Protein AF-A0AAD7IU94-F1 (afdb_monomer_lite)

Organism: NCBI:txid230809

Secondary structure (DSSP, 8-state):
--SS-S--EEEEES-----TT-EEEEESSHHHHHHHHHHHHHHH--S----SSTTTTHHHHHHHHHHHTT-TTTT--S--

InterPro domains:
  IPR006133 DNA-directed DNA polymerase, family B, exonuclease domain [PF03104] (2-80)
  IPR012337 Ribonuclease H-like superfamily [SSF53098] (8-79)
  IPR036397 Ribonuclease H superfamily [G3DSA:3.30.420.10] (1-80)
  IPR050240 DNA polymerase type-B [PTHR10322] (2-80)

Foldseek 3Di:
DDPDDPAAEDQDAADDDDDPRYHYHYDPDVLVSLVVVLVVLVVVVDPDDDDDCCVPPVVVPSVVVCVVVVSVCNVPNDPD

Structure (mmCIF, N/CA/C/O backbone):
data_AF-A0AAD7IU94-F1
#
_entry.id   AF-A0AAD7IU94-F1
#
loop_
_atom_site.group_PDB
_atom_site.id
_atom_site.type_symbol
_atom_site.label_atom_id
_atom_site.label_alt_id
_atom_site.label_comp_id
_atom_site.label_asym_id
_atom_site.label_entity_id
_atom_site.label_seq_id
_atom_site.pdbx_PDB_ins_code
_atom_site.Cartn_x
_atom_site.Cartn_y
_atom_site.Cartn_z
_atom_site.occupancy
_atom_site.B_iso_or_equiv
_atom_site.auth_seq_id
_atom_site.auth_comp_id
_atom_site.auth_asym_id
_atom_site.auth_atom_id
_atom_site.pdbx_PDB_model_num
ATOM 1 N N . GLY A 1 1 ? 7.79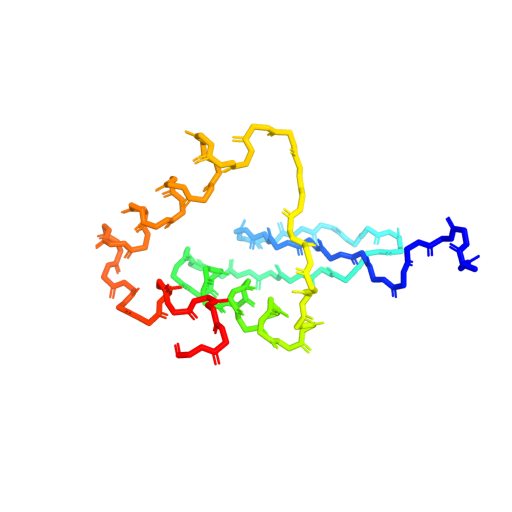3 -7.438 -23.722 1.00 65.19 1 GLY A N 1
ATOM 2 C CA . GLY A 1 1 ? 7.754 -6.960 -22.332 1.00 65.19 1 GLY A CA 1
ATOM 3 C C . GLY A 1 1 ? 8.401 -5.601 -22.291 1.00 65.19 1 GLY A C 1
ATOM 4 O O . GLY A 1 1 ? 9.469 -5.451 -22.876 1.00 65.19 1 GLY A O 1
ATOM 5 N N . GLU A 1 2 ? 7.738 -4.624 -21.684 1.00 82.12 2 GLU A N 1
ATOM 6 C CA . GLU A 1 2 ? 8.354 -3.330 -21.373 1.00 82.12 2 GLU A CA 1
ATOM 7 C C . GLU A 1 2 ? 9.464 -3.541 -20.331 1.00 82.12 2 GLU A C 1
ATOM 9 O O . GLU A 1 2 ? 9.372 -4.452 -19.508 1.00 82.12 2 GLU A O 1
ATOM 14 N N . ARG A 1 3 ? 10.558 -2.774 -20.422 1.00 88.00 3 ARG A N 1
ATOM 15 C CA . ARG A 1 3 ? 11.710 -2.910 -19.508 1.00 88.00 3 ARG A CA 1
ATOM 16 C C . ARG A 1 3 ? 11.532 -2.135 -18.206 1.00 88.00 3 ARG A C 1
ATOM 18 O O . ARG A 1 3 ? 12.169 -2.474 -17.218 1.00 88.00 3 ARG A O 1
ATOM 25 N N . GLU A 1 4 ? 10.672 -1.127 -18.233 1.00 87.88 4 GLU A N 1
ATOM 26 C CA . GLU A 1 4 ? 10.426 -0.227 -17.115 1.00 87.88 4 GLU A CA 1
ATOM 27 C C . GLU A 1 4 ? 9.086 -0.552 -16.446 1.00 87.88 4 GLU A C 1
ATOM 29 O O . GLU A 1 4 ? 8.153 -0.999 -17.122 1.00 87.88 4 GLU A O 1
ATOM 34 N N . PRO A 1 5 ? 8.963 -0.330 -15.128 1.00 90.81 5 PRO A N 1
ATOM 35 C CA . PRO A 1 5 ? 7.696 -0.492 -14.433 1.00 90.81 5 PRO A CA 1
ATOM 36 C C . PRO A 1 5 ? 6.674 0.547 -14.917 1.00 90.81 5 PRO A C 1
ATOM 38 O O . PRO A 1 5 ? 6.957 1.741 -14.984 1.00 90.81 5 PRO A O 1
ATOM 41 N N . SER A 1 6 ? 5.447 0.104 -15.196 1.00 89.06 6 SER A N 1
ATOM 42 C CA . SER A 1 6 ? 4.348 0.978 -15.641 1.00 89.06 6 SER A CA 1
ATOM 43 C C . SER A 1 6 ? 3.776 1.864 -14.524 1.00 89.06 6 SER A C 1
ATOM 45 O O . SER A 1 6 ? 3.117 2.877 -14.792 1.00 89.06 6 SER A O 1
ATOM 47 N N . ARG A 1 7 ? 3.998 1.476 -13.263 1.00 92.69 7 ARG A N 1
ATOM 48 C CA . ARG A 1 7 ? 3.588 2.190 -12.049 1.00 92.69 7 ARG A CA 1
ATOM 49 C C . ARG A 1 7 ? 4.653 2.030 -10.966 1.00 92.69 7 ARG A C 1
ATOM 51 O O . ARG A 1 7 ? 5.145 0.930 -10.733 1.00 92.69 7 ARG A O 1
ATOM 58 N N . CYS A 1 8 ? 4.949 3.124 -10.274 1.00 95.44 8 CYS A N 1
ATOM 59 C CA . CYS A 1 8 ? 5.741 3.160 -9.051 1.00 95.44 8 CYS A CA 1
ATOM 60 C C . CYS A 1 8 ? 4.954 4.007 -8.049 1.00 95.44 8 CYS A C 1
ATOM 62 O O . CYS A 1 8 ? 4.649 5.156 -8.357 1.00 95.44 8 CYS A O 1
ATOM 64 N N . ALA A 1 9 ? 4.566 3.441 -6.907 1.00 97.50 9 ALA A N 1
ATOM 65 C CA . ALA A 1 9 ? 3.715 4.113 -5.927 1.00 97.50 9 ALA A CA 1
ATOM 66 C C . ALA A 1 9 ? 4.255 3.922 -4.506 1.00 97.50 9 ALA A C 1
ATOM 68 O O . ALA A 1 9 ? 4.754 2.847 -4.167 1.00 97.50 9 ALA A O 1
ATOM 69 N N . VAL A 1 10 ? 4.140 4.960 -3.678 1.00 98.00 10 VAL A N 1
ATOM 70 C CA . VAL A 1 10 ? 4.601 4.980 -2.284 1.00 98.00 10 VAL A CA 1
ATOM 71 C C . VAL A 1 10 ? 3.470 5.476 -1.389 1.00 98.00 10 VAL A C 1
ATOM 73 O O . VAL A 1 10 ? 2.879 6.517 -1.652 1.00 98.00 10 VAL A O 1
ATOM 76 N N . PHE A 1 11 ? 3.187 4.733 -0.319 1.00 98.44 11 PHE A N 1
ATOM 77 C CA . PHE A 1 11 ? 2.130 5.031 0.650 1.00 98.44 11 PHE A CA 1
ATOM 78 C C . PHE A 1 11 ? 2.781 5.423 1.977 1.00 98.44 11 PHE A C 1
ATOM 80 O O . PHE A 1 11 ? 3.544 4.634 2.535 1.00 98.44 11 PHE A O 1
ATOM 87 N N . THR A 1 12 ? 2.508 6.625 2.486 1.00 98.19 12 THR A N 1
ATOM 88 C CA . THR A 1 12 ? 3.169 7.164 3.684 1.00 98.19 12 THR A CA 1
ATOM 89 C C . THR A 1 12 ? 2.178 7.528 4.779 1.00 98.19 12 THR A C 1
ATOM 91 O O . THR A 1 12 ? 1.087 8.036 4.521 1.00 98.19 12 THR A O 1
ATOM 94 N N . PHE A 1 13 ? 2.588 7.301 6.027 1.00 97.12 13 PHE A N 1
ATOM 95 C CA . PHE A 1 13 ? 1.932 7.873 7.197 1.00 97.12 13 PHE A CA 1
ATOM 96 C C . PHE A 1 13 ? 2.536 9.252 7.478 1.00 97.12 13 PHE A C 1
ATOM 98 O O . PHE A 1 13 ? 3.746 9.379 7.666 1.00 97.12 13 PHE A O 1
ATOM 105 N N . GLY A 1 14 ? 1.696 10.281 7.507 1.00 95.00 14 GLY A N 1
ATOM 106 C CA . GLY A 1 14 ? 2.124 11.672 7.521 1.00 95.00 14 GLY A CA 1
ATOM 107 C C . GLY A 1 14 ? 2.495 12.180 6.127 1.00 95.00 14 GLY A C 1
ATOM 108 O O . GLY A 1 14 ? 2.038 11.652 5.113 1.00 95.00 14 GLY A O 1
ATOM 109 N N . THR A 1 15 ? 3.307 13.235 6.098 1.00 95.81 15 THR A N 1
ATOM 110 C CA . THR A 1 15 ? 3.728 13.896 4.855 1.00 95.81 15 THR A CA 1
ATOM 111 C C . THR A 1 15 ? 5.095 13.400 4.388 1.00 95.81 15 THR A C 1
ATOM 113 O O . THR A 1 15 ? 5.910 12.943 5.192 1.00 95.81 15 THR A O 1
ATOM 116 N N . CYS A 1 16 ? 5.355 13.492 3.090 1.00 97.06 16 CYS A N 1
ATOM 117 C CA . CYS A 1 16 ? 6.589 13.093 2.439 1.00 97.06 16 CYS A CA 1
ATOM 118 C C . CYS A 1 16 ? 6.906 14.053 1.280 1.00 97.06 16 CYS A C 1
ATOM 120 O O . CYS A 1 16 ? 6.029 14.539 0.570 1.00 97.06 16 CYS A O 1
ATOM 122 N N . SER A 1 17 ? 8.189 14.351 1.087 1.00 97.06 17 SER A N 1
ATOM 123 C CA . SER A 1 17 ? 8.636 15.158 -0.049 1.00 97.06 17 SER A CA 1
ATOM 124 C C . SER A 1 17 ? 8.411 14.415 -1.366 1.00 97.06 17 SER A C 1
ATOM 126 O O . SER A 1 17 ? 8.516 13.192 -1.423 1.00 97.06 17 SER A O 1
ATOM 128 N N . ALA A 1 18 ? 8.171 15.160 -2.447 1.00 95.94 18 ALA A N 1
ATOM 129 C CA . ALA A 1 18 ? 7.983 14.576 -3.771 1.00 95.94 18 ALA A CA 1
ATOM 130 C C . ALA A 1 18 ? 9.182 13.704 -4.192 1.00 95.94 18 ALA A C 1
ATOM 132 O O . ALA A 1 18 ? 10.337 14.127 -4.101 1.00 95.94 18 ALA A O 1
ATOM 133 N N . ILE A 1 19 ? 8.889 12.504 -4.700 1.00 96.25 19 ILE A N 1
ATOM 134 C CA . ILE A 1 19 ? 9.877 11.551 -5.214 1.00 96.25 19 ILE A CA 1
ATOM 135 C C . ILE A 1 19 ? 9.701 11.465 -6.737 1.00 96.25 19 ILE A C 1
ATOM 137 O O . ILE A 1 19 ? 8.645 11.026 -7.200 1.00 96.25 19 ILE A O 1
ATOM 141 N N . PRO A 1 20 ? 10.696 11.882 -7.543 1.00 95.19 20 PRO A N 1
ATOM 142 C CA . PRO A 1 20 ? 10.596 11.815 -8.996 1.00 95.19 20 PRO A CA 1
ATOM 143 C C . PRO A 1 20 ? 10.279 10.399 -9.491 1.00 95.19 20 PRO A C 1
ATOM 145 O O . PRO A 1 20 ? 10.970 9.444 -9.146 1.00 95.19 20 PRO A O 1
ATOM 148 N N . GLY A 1 21 ? 9.237 10.275 -10.316 1.00 93.75 21 GLY A N 1
ATOM 149 C CA . GLY A 1 21 ? 8.823 9.002 -10.913 1.00 93.75 21 GLY A CA 1
ATOM 150 C C . GLY A 1 21 ? 7.932 8.117 -10.035 1.00 93.75 21 GLY A C 1
ATOM 151 O O . GLY A 1 21 ? 7.555 7.043 -10.497 1.00 93.75 21 GLY A O 1
ATOM 152 N N . ALA A 1 22 ? 7.564 8.547 -8.821 1.00 96.44 22 ALA A N 1
ATOM 153 C CA . ALA A 1 22 ? 6.645 7.815 -7.948 1.00 96.44 22 ALA A CA 1
ATOM 154 C C . ALA A 1 22 ? 5.330 8.577 -7.702 1.00 96.44 22 ALA A C 1
ATOM 156 O O . ALA A 1 22 ? 5.326 9.784 -7.461 1.00 96.44 22 ALA A O 1
ATOM 157 N N . GLU A 1 23 ? 4.211 7.853 -7.724 1.00 96.19 23 GLU A N 1
ATOM 158 C CA . GLU A 1 23 ? 2.914 8.312 -7.222 1.00 96.19 23 GLU A CA 1
ATOM 159 C C . GLU A 1 23 ? 2.947 8.271 -5.690 1.00 96.19 23 GLU A C 1
ATOM 161 O O . GLU A 1 23 ? 3.073 7.203 -5.087 1.00 96.19 23 GLU A O 1
ATOM 166 N N . LEU A 1 24 ? 2.890 9.438 -5.051 1.00 97.69 24 LEU A N 1
ATOM 167 C CA . LEU A 1 24 ? 2.928 9.548 -3.598 1.00 97.69 24 LEU A CA 1
ATOM 168 C C . LEU A 1 24 ? 1.504 9.621 -3.034 1.00 97.69 24 LEU A C 1
ATOM 170 O O . LEU A 1 24 ? 0.720 10.487 -3.422 1.00 97.69 24 LEU A O 1
ATOM 174 N N . HIS A 1 25 ? 1.190 8.731 -2.095 1.00 98.00 25 HIS A N 1
ATOM 175 C CA . HIS A 1 25 ? -0.077 8.688 -1.374 1.00 98.00 25 HIS A CA 1
ATOM 176 C C . HIS A 1 25 ? 0.153 8.940 0.119 1.00 98.00 25 HIS A C 1
ATOM 178 O O . HIS A 1 25 ? 0.697 8.092 0.827 1.00 98.00 25 HIS A O 1
ATOM 184 N N . GLU A 1 26 ? -0.281 10.100 0.604 1.00 98.25 26 GLU A N 1
ATOM 185 C CA . GLU A 1 26 ? -0.063 10.546 1.982 1.00 98.25 26 GLU A CA 1
ATOM 186 C C . GLU A 1 26 ? -1.338 10.397 2.822 1.00 98.25 26 GLU A C 1
ATOM 188 O O . GLU A 1 26 ? -2.411 10.865 2.434 1.00 98.25 26 GLU A O 1
ATOM 193 N N . TYR A 1 27 ? -1.221 9.784 4.002 1.00 98.38 27 TYR A N 1
ATOM 194 C CA . TYR A 1 27 ? -2.352 9.503 4.891 1.00 98.38 27 TYR A CA 1
ATOM 195 C C . TYR A 1 27 ? -2.104 10.032 6.299 1.00 98.38 27 TYR A C 1
ATOM 197 O O . TYR A 1 27 ? -0.986 10.009 6.805 1.00 98.38 27 TYR A O 1
ATOM 205 N N . LYS A 1 28 ? -3.165 10.498 6.964 1.00 97.56 28 LYS A N 1
ATOM 206 C CA . LYS A 1 28 ? -3.080 11.054 8.327 1.00 97.56 28 LYS A CA 1
ATOM 207 C C . LYS A 1 28 ? -3.190 9.995 9.424 1.00 97.56 28 LYS A C 1
ATOM 209 O O . LYS A 1 28 ? -2.828 10.266 10.564 1.00 97.56 28 LYS A O 1
ATOM 214 N N . ASP A 1 29 ? -3.706 8.820 9.087 1.00 97.44 29 ASP A N 1
ATOM 215 C CA . ASP A 1 29 ? -3.926 7.707 10.001 1.00 97.44 29 ASP A CA 1
ATOM 216 C C . ASP A 1 29 ? -3.595 6.373 9.314 1.00 97.44 29 ASP A C 1
ATOM 218 O O . ASP A 1 29 ? -3.615 6.258 8.089 1.00 97.44 29 ASP A O 1
ATOM 222 N N . GLU A 1 30 ? -3.264 5.351 10.101 1.00 97.81 30 GLU A N 1
ATOM 223 C CA . GLU A 1 30 ? -2.878 4.045 9.554 1.00 97.81 30 GLU A CA 1
ATOM 224 C C . GLU A 1 30 ? -4.047 3.291 8.907 1.00 97.81 30 GLU A C 1
ATOM 226 O O . GLU A 1 30 ? -3.836 2.518 7.972 1.00 97.81 30 GLU A O 1
ATOM 231 N N . SER A 1 31 ? -5.281 3.507 9.371 1.00 98.19 31 SER A N 1
ATOM 232 C CA . SER A 1 31 ? -6.456 2.829 8.820 1.00 98.19 31 SER A CA 1
ATOM 233 C C . SER A 1 31 ? -6.732 3.292 7.392 1.00 98.19 31 SER A C 1
ATOM 235 O O . SER A 1 31 ? -6.952 2.460 6.510 1.00 98.19 31 SER A O 1
ATOM 237 N N . SER A 1 32 ? -6.668 4.602 7.137 1.00 98.19 32 SER A N 1
ATOM 238 C CA . SER A 1 32 ? -6.804 5.161 5.792 1.00 98.19 32 SER A CA 1
ATOM 239 C C . SER A 1 32 ? -5.642 4.771 4.878 1.00 98.19 32 SER A C 1
ATOM 241 O O . SER A 1 32 ? -5.887 4.490 3.707 1.00 98.19 32 SER A O 1
ATOM 243 N N . LEU A 1 33 ? -4.420 4.644 5.407 1.00 98.62 33 LEU A N 1
ATOM 244 C CA . LEU A 1 33 ? -3.270 4.123 4.659 1.00 98.62 33 LEU A CA 1
ATOM 245 C C . LEU A 1 33 ? -3.507 2.686 4.188 1.00 98.62 33 LEU A C 1
ATOM 247 O O . LEU A 1 33 ? -3.367 2.392 3.001 1.00 98.62 33 LEU A O 1
ATOM 251 N N . LEU A 1 34 ? -3.902 1.794 5.101 1.00 98.56 34 LEU A N 1
ATOM 252 C CA . LEU A 1 34 ? -4.190 0.395 4.778 1.00 98.56 34 LEU A CA 1
ATOM 253 C C . LEU A 1 34 ? -5.318 0.279 3.745 1.00 98.56 34 LEU A C 1
ATOM 255 O O . LEU A 1 34 ? -5.195 -0.470 2.776 1.00 98.56 34 LEU A O 1
ATOM 259 N N . LEU A 1 35 ? -6.401 1.043 3.914 1.00 98.25 35 LEU A N 1
ATOM 260 C CA . LEU A 1 35 ? -7.496 1.076 2.943 1.00 98.25 35 LEU A CA 1
ATOM 261 C C . LEU A 1 35 ? -7.043 1.622 1.587 1.00 98.25 35 LEU A C 1
ATOM 263 O O . LEU A 1 35 ? -7.367 1.034 0.562 1.00 98.25 35 LEU A O 1
ATOM 267 N N . GLY A 1 36 ? -6.255 2.695 1.573 1.00 98.19 36 GLY A N 1
ATOM 268 C CA . GLY A 1 36 ? -5.709 3.277 0.352 1.00 98.19 36 GLY A CA 1
ATOM 269 C C . GLY A 1 36 ? -4.825 2.305 -0.426 1.00 98.19 36 GLY A C 1
ATOM 270 O O . GLY A 1 36 ? -4.981 2.168 -1.639 1.00 98.19 36 GLY A O 1
ATOM 271 N N . TRP A 1 37 ? -3.957 1.568 0.272 1.00 98.38 37 TRP A N 1
ATOM 272 C CA . TRP A 1 37 ? -3.139 0.518 -0.335 1.00 98.38 37 TRP A CA 1
ATOM 273 C C . TRP A 1 37 ? -3.991 -0.637 -0.878 1.00 98.38 37 TRP A C 1
ATOM 275 O O . TRP A 1 37 ? -3.747 -1.113 -1.986 1.00 98.38 37 TRP A O 1
ATOM 285 N N . ARG A 1 38 ? -5.028 -1.061 -0.141 1.00 98.00 38 ARG A N 1
ATOM 286 C CA . ARG A 1 38 ? -5.975 -2.082 -0.616 1.00 98.00 38 ARG A CA 1
ATOM 287 C C . ARG A 1 38 ? -6.678 -1.640 -1.899 1.00 98.00 38 ARG A C 1
ATOM 289 O O . ARG A 1 38 ? -6.707 -2.403 -2.858 1.00 98.00 38 ARG A O 1
ATOM 296 N N . GLU A 1 39 ? -7.239 -0.434 -1.929 1.00 97.81 39 GLU A N 1
ATOM 297 C CA . GLU A 1 39 ? -7.934 0.082 -3.115 1.00 97.81 39 GLU A CA 1
ATOM 298 C C . GLU A 1 39 ? -6.981 0.211 -4.309 1.00 97.81 39 GLU A C 1
ATOM 300 O O . GLU A 1 39 ? -7.354 -0.100 -5.439 1.00 97.81 39 GLU A O 1
ATOM 305 N N . PHE A 1 40 ? -5.722 0.594 -4.068 1.00 97.50 40 PHE A N 1
ATOM 306 C CA . PHE A 1 40 ? -4.692 0.567 -5.100 1.00 97.50 40 PHE A CA 1
ATOM 307 C C . PHE A 1 40 ? -4.482 -0.846 -5.649 1.00 97.50 40 PHE A C 1
ATOM 309 O O . PHE A 1 40 ? -4.539 -1.021 -6.865 1.00 97.50 40 PHE A O 1
ATOM 316 N N . LEU A 1 41 ? -4.289 -1.843 -4.777 1.00 97.00 41 LEU A N 1
ATOM 317 C CA . LEU A 1 41 ? -4.072 -3.237 -5.168 1.00 97.00 41 LEU A CA 1
ATOM 318 C C . LEU A 1 41 ? -5.243 -3.790 -5.994 1.00 97.00 41 LEU A C 1
ATOM 320 O O . LEU A 1 41 ? -5.018 -4.393 -7.038 1.00 97.00 41 LEU A O 1
ATOM 324 N N . LEU A 1 42 ? -6.484 -3.548 -5.565 1.00 96.81 42 LEU A N 1
ATOM 325 C CA . LEU A 1 42 ? -7.679 -3.988 -6.295 1.00 96.81 42 LEU A CA 1
ATOM 326 C C . LEU A 1 42 ? -7.816 -3.286 -7.651 1.00 96.81 42 LEU A C 1
ATOM 328 O O . LEU A 1 42 ? -8.230 -3.902 -8.627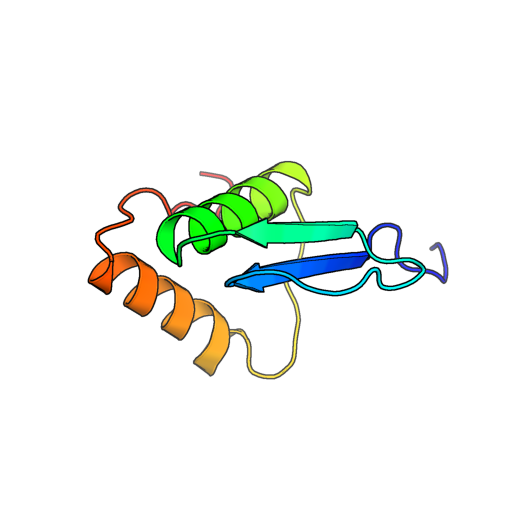 1.00 96.81 42 LEU A O 1
ATOM 332 N N . ARG A 1 43 ? -7.441 -2.005 -7.730 1.00 96.06 43 ARG A N 1
ATOM 333 C CA . ARG A 1 43 ? -7.483 -1.223 -8.971 1.00 96.06 43 ARG A CA 1
ATOM 334 C C . ARG A 1 43 ? -6.436 -1.670 -9.988 1.00 96.06 43 ARG A C 1
ATOM 336 O O . ARG A 1 43 ? -6.712 -1.616 -11.182 1.00 96.06 43 ARG A O 1
ATOM 343 N N . ILE A 1 44 ? -5.232 -2.031 -9.537 1.00 95.62 44 ILE A N 1
ATOM 344 C CA . ILE A 1 44 ? -4.177 -2.516 -10.439 1.00 95.62 44 ILE A CA 1
ATOM 345 C C . ILE A 1 44 ? -4.359 -3.992 -10.824 1.00 95.62 44 ILE A C 1
ATOM 347 O O . ILE A 1 44 ? -3.759 -4.404 -11.811 1.00 95.62 44 ILE A O 1
ATOM 351 N N . ASP A 1 45 ? -5.165 -4.748 -10.065 1.00 96.50 45 ASP A N 1
ATOM 352 C CA . ASP A 1 45 ? -5.527 -6.160 -10.290 1.00 96.50 45 ASP A CA 1
ATOM 353 C C . ASP A 1 45 ? -4.338 -7.034 -10.741 1.00 96.50 45 ASP A C 1
ATOM 355 O O . ASP A 1 45 ? -4.321 -7.562 -11.857 1.00 96.50 45 ASP A O 1
ATOM 359 N N . PRO A 1 46 ? -3.289 -7.170 -9.909 1.00 95.56 46 PRO A N 1
ATOM 360 C CA . PRO A 1 46 ? -2.090 -7.872 -10.323 1.00 95.56 46 PRO A CA 1
ATOM 361 C C . PRO A 1 46 ? -2.350 -9.378 -10.377 1.00 95.56 46 PRO A C 1
ATOM 363 O O . PRO A 1 46 ? -2.929 -9.958 -9.459 1.00 95.56 46 PRO A O 1
ATOM 366 N N . ASP A 1 47 ? -1.824 -10.043 -11.405 1.00 97.00 47 ASP A N 1
ATOM 367 C CA . ASP A 1 47 ? -1.873 -11.508 -11.485 1.00 97.00 47 ASP A CA 1
ATOM 368 C C . ASP A 1 47 ? -0.964 -12.185 -10.456 1.00 97.00 47 ASP A C 1
ATOM 370 O O . ASP A 1 47 ? -1.276 -13.261 -9.944 1.00 97.00 47 ASP A O 1
ATOM 374 N N . VAL A 1 48 ? 0.181 -11.565 -10.156 1.00 95.88 48 VAL A N 1
ATOM 375 C CA . VAL A 1 48 ? 1.173 -12.101 -9.222 1.00 95.88 48 VAL A CA 1
ATOM 376 C C . VAL A 1 48 ? 1.694 -10.982 -8.331 1.00 95.88 48 VAL A C 1
ATOM 378 O O . VAL A 1 48 ? 2.213 -9.976 -8.812 1.00 95.88 48 VAL A O 1
ATOM 381 N N . VAL A 1 49 ? 1.611 -11.191 -7.017 1.00 96.38 49 VAL A N 1
ATOM 382 C CA . VAL A 1 49 ? 2.244 -10.333 -6.011 1.00 96.38 49 VAL A CA 1
ATOM 383 C C . VAL A 1 49 ? 3.544 -10.993 -5.564 1.00 96.38 49 VAL A C 1
ATOM 385 O O . VAL A 1 49 ? 3.536 -12.114 -5.055 1.00 96.38 49 VAL A O 1
ATOM 388 N N . ILE A 1 50 ? 4.664 -10.297 -5.754 1.00 97.50 50 ILE A N 1
ATOM 389 C CA . ILE A 1 50 ? 6.004 -10.767 -5.387 1.00 97.50 50 ILE A CA 1
ATOM 390 C C . ILE A 1 50 ? 6.719 -9.759 -4.489 1.00 97.50 50 ILE A C 1
ATOM 392 O O . ILE A 1 50 ? 6.393 -8.576 -4.462 1.00 97.50 50 ILE A O 1
ATOM 396 N N . GLY A 1 51 ? 7.738 -10.237 -3.784 1.00 97.38 51 GLY A N 1
ATOM 397 C CA . GLY A 1 51 ? 8.671 -9.421 -3.021 1.00 97.38 51 GLY A CA 1
ATOM 398 C C . GLY A 1 51 ? 9.538 -10.296 -2.121 1.00 97.38 51 GLY A C 1
ATOM 399 O O . GLY A 1 51 ? 9.433 -11.525 -2.136 1.00 97.38 51 GLY A O 1
ATOM 400 N N . TYR A 1 52 ? 10.404 -9.674 -1.327 1.00 98.06 52 TYR A N 1
ATOM 401 C CA . TYR A 1 52 ? 11.305 -10.402 -0.440 1.00 98.06 52 TYR A CA 1
ATOM 402 C C . TYR A 1 52 ? 10.622 -10.692 0.901 1.00 98.06 52 TYR A C 1
ATOM 404 O O . TYR A 1 52 ? 10.294 -9.771 1.633 1.00 98.06 52 TYR A O 1
ATOM 412 N N . ASN A 1 53 ? 10.411 -11.972 1.228 1.00 97.75 53 ASN A N 1
ATOM 413 C CA . ASN A 1 53 ? 9.783 -12.432 2.480 1.00 97.75 53 ASN A CA 1
ATOM 414 C C . ASN A 1 53 ? 8.302 -12.028 2.703 1.00 97.75 53 ASN A C 1
ATOM 416 O O . ASN A 1 53 ? 7.752 -12.266 3.781 1.00 97.75 53 ASN A O 1
ATOM 420 N N . VAL A 1 54 ? 7.627 -11.539 1.657 1.00 97.94 54 VAL A N 1
ATOM 421 C CA . VAL A 1 54 ? 6.248 -11.010 1.696 1.00 97.94 54 VAL A CA 1
ATOM 422 C C . VAL A 1 54 ? 5.233 -11.979 2.306 1.00 97.94 54 VAL A C 1
ATOM 424 O O . VAL A 1 54 ? 4.391 -11.588 3.113 1.00 97.94 54 VAL A O 1
ATOM 427 N N . SER A 1 55 ? 5.326 -13.269 1.972 1.00 96.31 55 SER A N 1
ATOM 428 C CA . SER A 1 55 ? 4.391 -14.285 2.474 1.00 96.31 55 SER A CA 1
ATOM 429 C C . SER A 1 55 ? 4.596 -14.640 3.949 1.00 96.31 55 SER A C 1
ATOM 431 O O . SER A 1 55 ? 3.676 -15.164 4.571 1.00 96.31 55 SER A O 1
ATOM 433 N N . ARG A 1 56 ? 5.792 -14.408 4.513 1.00 97.25 56 ARG A N 1
ATOM 434 C CA . ARG A 1 56 ? 6.106 -14.760 5.911 1.00 97.25 56 ARG A CA 1
ATOM 435 C C . ARG A 1 56 ? 6.064 -13.560 6.851 1.00 97.25 56 ARG A C 1
ATOM 437 O O . ARG A 1 56 ? 5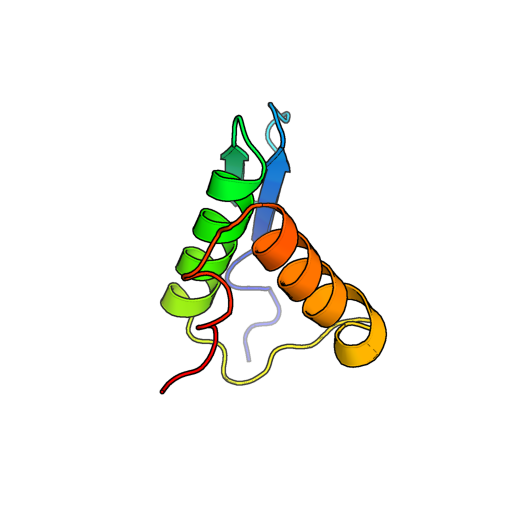.934 -13.775 8.052 1.00 97.25 56 ARG A O 1
ATOM 444 N N . PHE A 1 57 ? 6.180 -12.338 6.331 1.00 98.44 57 PHE A N 1
ATOM 445 C CA . PHE A 1 57 ? 6.194 -11.124 7.143 1.00 98.44 57 PHE A CA 1
ATOM 446 C C . PHE A 1 57 ? 5.145 -10.106 6.697 1.00 98.44 57 PHE A C 1
ATOM 448 O O . PHE A 1 57 ? 4.175 -9.908 7.421 1.00 98.44 57 PHE A O 1
ATOM 455 N N . ASP A 1 58 ? 5.299 -9.506 5.518 1.00 98.44 58 ASP A N 1
ATOM 456 C CA . ASP A 1 58 ? 4.568 -8.301 5.110 1.00 98.44 58 ASP A CA 1
ATOM 457 C C . ASP A 1 58 ? 3.045 -8.492 5.104 1.00 98.44 58 ASP A C 1
ATOM 459 O O . ASP A 1 58 ? 2.328 -7.799 5.829 1.00 98.44 58 ASP A O 1
ATOM 463 N N . ILE A 1 59 ? 2.534 -9.477 4.356 1.00 97.75 59 ILE A N 1
ATOM 464 C CA . ILE A 1 59 ? 1.086 -9.725 4.270 1.00 97.75 59 ILE A CA 1
ATOM 465 C C . IL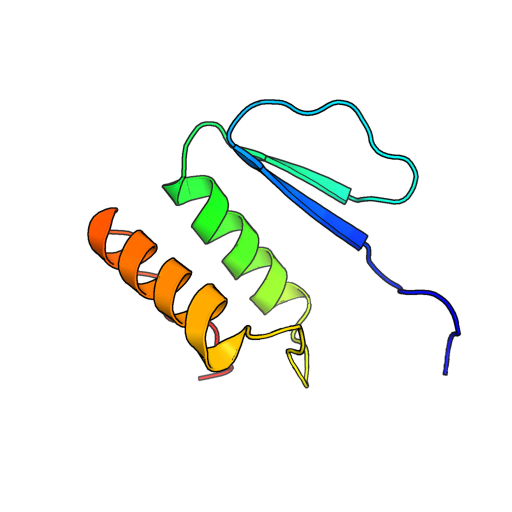E A 1 59 ? 0.508 -10.166 5.627 1.00 97.75 59 ILE A C 1
ATOM 467 O O . ILE A 1 59 ? -0.470 -9.554 6.070 1.00 97.75 59 ILE A O 1
ATOM 471 N N . PRO A 1 60 ? 1.085 -11.159 6.342 1.00 98.38 60 PRO A N 1
ATOM 472 C CA . PRO A 1 60 ? 0.621 -11.506 7.685 1.00 98.38 60 PRO A CA 1
ATOM 473 C C . PRO A 1 60 ? 0.602 -10.314 8.652 1.00 98.38 60 PRO A C 1
ATOM 475 O O . PRO A 1 60 ? -0.359 -10.153 9.406 1.00 98.38 60 PRO A O 1
ATOM 478 N N . TYR A 1 61 ? 1.629 -9.460 8.616 1.00 98.56 61 TYR A N 1
ATOM 479 C CA . TYR A 1 61 ? 1.722 -8.289 9.482 1.00 98.56 61 TYR A CA 1
ATOM 480 C C . TYR A 1 61 ? 0.618 -7.275 9.174 1.00 98.56 61 TYR A C 1
ATOM 482 O O . TYR A 1 61 ? -0.077 -6.835 10.091 1.00 98.56 61 TYR A O 1
ATOM 490 N N . MET A 1 62 ? 0.394 -6.950 7.898 1.00 98.38 62 MET A N 1
ATOM 491 C CA . MET A 1 62 ? -0.658 -6.015 7.485 1.00 98.38 62 MET A CA 1
ATOM 492 C C . MET A 1 62 ? -2.055 -6.512 7.878 1.00 98.38 62 MET A C 1
ATOM 494 O O . MET A 1 62 ? -2.858 -5.735 8.392 1.00 98.38 62 MET A O 1
ATOM 498 N N . LEU A 1 63 ? -2.337 -7.812 7.722 1.00 98.38 63 LEU A N 1
ATOM 499 C CA . LEU A 1 63 ? -3.611 -8.414 8.137 1.00 98.38 63 LEU A CA 1
ATOM 500 C C . LEU A 1 63 ? -3.825 -8.330 9.656 1.00 98.38 63 LEU A C 1
ATOM 502 O O . LEU A 1 63 ? -4.909 -7.962 10.118 1.00 98.38 63 LEU A O 1
ATOM 506 N N . LEU A 1 64 ? -2.792 -8.639 10.446 1.00 98.50 64 LEU A N 1
ATOM 507 C CA . LEU A 1 64 ? -2.844 -8.518 11.905 1.00 98.50 64 LEU A CA 1
ATOM 508 C C . LEU A 1 64 ? -3.004 -7.061 12.348 1.00 98.50 64 LEU A C 1
ATOM 510 O O . LEU A 1 64 ? -3.778 -6.782 13.267 1.00 98.50 64 LEU A O 1
ATOM 514 N N . ARG A 1 65 ? -2.320 -6.125 11.681 1.00 98.44 65 ARG A N 1
ATOM 515 C CA . ARG A 1 65 ? -2.419 -4.693 11.977 1.00 98.44 65 ARG A CA 1
ATOM 516 C C . ARG A 1 65 ? -3.805 -4.150 11.652 1.00 98.44 65 ARG A C 1
ATOM 518 O O . ARG A 1 65 ? -4.397 -3.479 12.492 1.00 98.44 65 ARG A O 1
ATOM 525 N N . ALA A 1 66 ? -4.364 -4.515 10.501 1.00 98.44 66 ALA A N 1
ATOM 526 C CA . ALA A 1 66 ? -5.729 -4.159 10.132 1.00 98.44 66 ALA A CA 1
ATOM 527 C C . ALA A 1 66 ? -6.755 -4.688 11.142 1.00 98.44 66 ALA A C 1
ATOM 529 O O . ALA A 1 66 ? -7.656 -3.955 11.549 1.00 98.44 66 ALA A O 1
ATOM 530 N N . LYS A 1 67 ? -6.583 -5.932 11.612 1.00 98.31 67 LYS A N 1
ATOM 531 C CA . LYS A 1 67 ? -7.415 -6.501 12.680 1.00 98.31 67 LYS A CA 1
ATOM 532 C C . LYS A 1 67 ? -7.302 -5.692 13.975 1.00 98.31 67 LYS A C 1
ATOM 534 O O . LYS A 1 67 ? -8.321 -5.407 14.594 1.00 98.31 67 LYS A O 1
ATOM 539 N N . HIS A 1 68 ? -6.089 -5.311 14.377 1.00 98.44 68 HIS A N 1
ATOM 540 C CA . HIS A 1 68 ? -5.859 -4.494 15.572 1.00 98.44 68 HIS A CA 1
ATOM 541 C C . HIS A 1 68 ? -6.526 -3.112 15.479 1.00 98.44 68 HIS A C 1
ATOM 543 O O . HIS A 1 68 ? -7.083 -2.631 16.460 1.00 98.44 68 HIS A O 1
ATOM 549 N N . LEU A 1 69 ? -6.522 -2.504 14.291 1.00 98.12 69 LEU A N 1
ATOM 550 C CA . LEU A 1 69 ? -7.135 -1.201 14.017 1.00 98.12 69 LEU A CA 1
ATOM 551 C C . LEU A 1 69 ? -8.635 -1.280 13.669 1.00 98.12 69 LEU A C 1
ATOM 553 O O . LEU A 1 69 ? -9.244 -0.261 13.358 1.00 98.12 69 LEU A O 1
ATOM 557 N N . SER A 1 70 ? -9.248 -2.469 13.727 1.00 97.88 70 SER A N 1
ATOM 558 C CA . SER A 1 70 ? -10.652 -2.708 13.347 1.00 97.88 70 SER A CA 1
ATOM 559 C C . SER A 1 70 ? -11.001 -2.322 11.899 1.00 97.88 70 SER A C 1
ATOM 561 O O . SER A 1 70 ? -12.136 -1.954 11.596 1.00 97.88 70 SER A O 1
ATOM 563 N N . VAL A 1 71 ? -10.048 -2.452 10.973 1.00 98.00 71 VAL A N 1
ATOM 564 C CA . VAL A 1 71 ? -10.255 -2.201 9.537 1.00 98.00 71 VAL A CA 1
ATOM 565 C C . VAL A 1 71 ? -10.814 -3.463 8.877 1.00 98.00 71 VAL A C 1
ATOM 567 O O . VAL A 1 71 ? -10.100 -4.237 8.240 1.00 98.00 71 VAL A O 1
ATOM 570 N N . ALA A 1 72 ? -12.113 -3.693 9.070 1.00 95.69 72 ALA A N 1
ATOM 571 C CA . ALA A 1 72 ? -12.779 -4.952 8.725 1.00 95.69 72 ALA A CA 1
ATOM 572 C C . ALA A 1 72 ? -12.719 -5.324 7.233 1.00 95.69 72 ALA A C 1
ATOM 574 O O . ALA A 1 72 ? -12.751 -6.504 6.897 1.00 95.69 72 ALA A O 1
ATOM 575 N N . THR A 1 73 ? -12.626 -4.340 6.337 1.00 96.38 73 THR A N 1
ATOM 576 C CA . THR A 1 73 ? -12.613 -4.571 4.886 1.00 96.38 73 THR A CA 1
ATOM 577 C C . THR A 1 73 ? -11.221 -4.851 4.321 1.00 96.38 73 THR A C 1
ATOM 579 O O . THR A 1 73 ? -11.110 -5.335 3.198 1.00 96.38 73 THR A O 1
ATOM 582 N N . PHE A 1 74 ? -10.152 -4.587 5.076 1.00 98.00 74 PHE A N 1
ATOM 583 C CA . PHE A 1 74 ? -8.783 -4.751 4.586 1.00 98.00 74 PHE A CA 1
ATOM 584 C C . PHE A 1 74 ? -8.431 -6.182 4.128 1.00 98.00 74 PHE A C 1
ATOM 586 O O . PHE A 1 74 ? -7.769 -6.308 3.103 1.00 98.00 74 PHE A O 1
ATOM 593 N N . PRO A 1 75 ? -8.865 -7.268 4.803 1.00 97.44 75 PRO A N 1
ATOM 594 C CA . PRO A 1 75 ? -8.484 -8.629 4.410 1.00 97.44 75 PRO A CA 1
ATOM 595 C C . PRO A 1 75 ? -9.012 -9.085 3.041 1.00 97.44 75 PRO A C 1
ATOM 597 O O . PRO A 1 75 ? -8.535 -10.090 2.515 1.00 97.44 75 PRO A O 1
ATOM 600 N N . PHE A 1 76 ? -9.977 -8.373 2.452 1.00 97.00 76 PHE A N 1
ATOM 601 C CA . PHE A 1 76 ? -10.518 -8.682 1.128 1.00 97.00 76 PHE A CA 1
ATOM 602 C C . PHE A 1 76 ? -9.607 -8.101 0.039 1.00 97.00 76 PHE A C 1
ATOM 604 O O . PHE A 1 76 ? -9.877 -7.028 -0.507 1.00 97.00 76 PHE A O 1
ATOM 611 N N . LEU A 1 77 ? -8.495 -8.803 -0.207 1.00 95.94 77 LEU A N 1
ATOM 612 C CA . LEU A 1 77 ? -7.454 -8.459 -1.188 1.00 95.94 77 LEU A CA 1
ATOM 613 C C . LEU A 1 77 ? -7.510 -9.317 -2.466 1.00 95.94 77 LEU A C 1
ATOM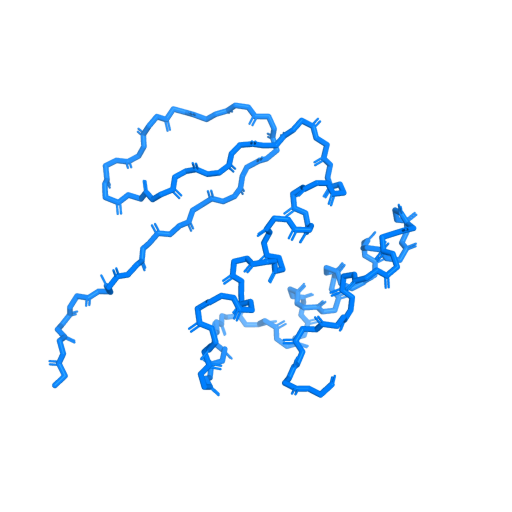 615 O O . LEU A 1 77 ? -6.795 -9.037 -3.423 1.00 95.94 77 LEU A O 1
ATOM 619 N N . GLY A 1 78 ? -8.293 -10.399 -2.451 1.00 93.25 78 GLY A N 1
ATOM 620 C CA . GLY A 1 78 ? -8.426 -11.334 -3.569 1.00 93.25 78 GLY A CA 1
ATOM 621 C C . GLY A 1 78 ? -9.525 -10.939 -4.557 1.00 93.25 78 GLY A C 1
ATOM 622 O O . GLY A 1 78 ? -10.236 -9.958 -4.364 1.00 93.25 78 GLY A O 1
ATOM 623 N N . ARG A 1 79 ? -9.685 -11.750 -5.606 1.00 94.25 79 ARG A N 1
ATOM 624 C CA . ARG A 1 79 ? -10.681 -11.552 -6.677 1.00 94.25 79 ARG A CA 1
ATOM 625 C C . ARG A 1 79 ? -12.096 -12.075 -6.345 1.00 94.25 79 ARG A C 1
ATOM 627 O O . ARG A 1 79 ? -12.951 -12.053 -7.226 1.00 94.25 79 ARG A O 1
ATOM 634 N N . LEU A 1 80 ? -12.331 -12.588 -5.131 1.00 82.75 80 LEU A N 1
ATOM 635 C CA . LEU A 1 80 ? -13.583 -13.233 -4.695 1.00 82.75 80 LEU A CA 1
ATOM 636 C C . LEU A 1 80 ? -14.148 -12.575 -3.437 1.00 82.75 80 LEU A C 1
ATOM 638 O O . LEU A 1 80 ? -13.336 -12.276 -2.531 1.00 82.75 80 LEU A O 1
#

pLDDT: mean 96.0, std 4.68, range [65.19, 98.62]

Sequence (80 aa):
GEREPSRCAVFTF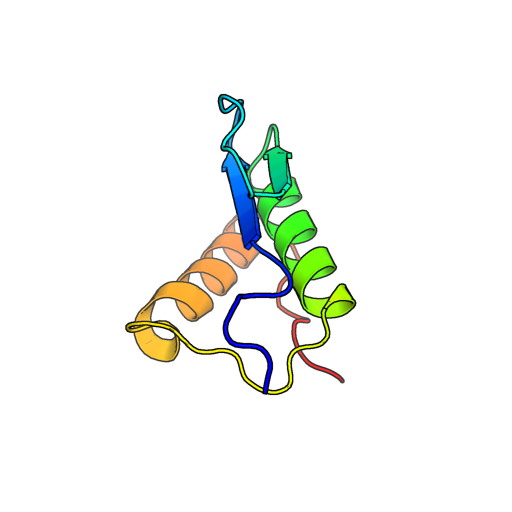GTCSAIPGAELHEYKDESSLLLGWREFLLRIDPDVVIGYNVSRFDIPYMLLRAKHLSVATFPFLGRL

Radius of gyration: 13.61 Å; chains: 1; bounding box: 25×30×38 Å